Protein AF-A0A7L8AAP8-F1 (afdb_monomer_lite)

Foldseek 3Di:
DDDDDDDPDDDPPPPPDPPPDPPPPPPDPDDDDDDPPPVVVVVVVVCVVDDDDPDDDPVVVVVVVVVVVVVPD

Secondary structure (DSSP, 8-state):
--------------------PPP-----PPPP-PPTTHHHHHHHHHHHH----SS-HHHHHHHHHHHHHHT--

Sequence (73 aa):
RKSTGGKAPRKQLATKAARKSAPATGGVKKPHRYRPGTVALREIRRYQKSTELLIRKLPFQRLVREIAQDFKT

Structure (mmCIF, N/CA/C/O backbone):
data_AF-A0A7L8AAP8-F1
#
_entry.id   AF-A0A7L8AAP8-F1
#
loop_
_atom_site.group_PDB
_atom_site.id
_atom_site.type_symbol
_atom_site.label_atom_id
_atom_site.label_alt_id
_atom_site.label_comp_id
_atom_site.label_asym_id
_atom_site.label_entity_id
_atom_site.label_seq_id
_atom_site.pdbx_PDB_ins_code
_atom_site.Cartn_x
_atom_site.Cartn_y
_atom_site.Cartn_z
_atom_site.occupancy
_atom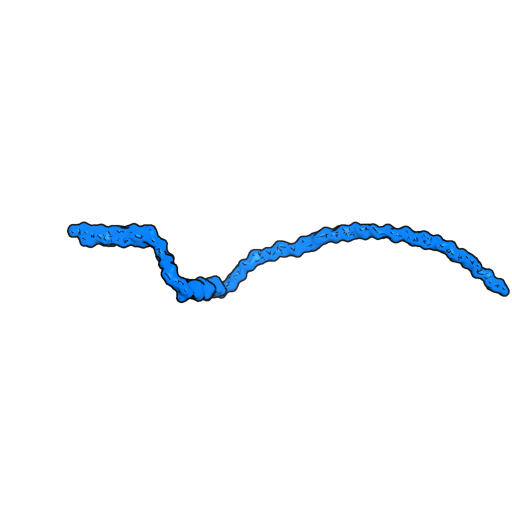_site.B_iso_or_equiv
_atom_site.auth_seq_id
_atom_site.auth_comp_id
_atom_site.auth_asym_id
_atom_site.auth_atom_id
_atom_site.pdbx_PDB_model_num
ATOM 1 N N . ARG A 1 1 ? 50.922 32.236 -84.526 1.00 52.53 1 ARG A N 1
ATOM 2 C CA . ARG A 1 1 ? 50.095 33.128 -83.674 1.00 52.53 1 ARG A CA 1
ATOM 3 C C . ARG A 1 1 ? 48.738 32.449 -83.460 1.00 52.53 1 ARG A C 1
ATOM 5 O O . ARG A 1 1 ? 47.950 32.425 -84.390 1.00 52.53 1 ARG A O 1
ATOM 12 N N . LYS A 1 2 ? 48.512 31.783 -82.317 1.00 51.19 2 LYS A N 1
ATOM 13 C CA . LYS A 1 2 ? 47.241 31.092 -82.012 1.00 51.19 2 LYS A CA 1
ATOM 14 C C . LYS A 1 2 ? 46.273 32.091 -81.365 1.00 51.19 2 LYS A C 1
ATOM 16 O O . LYS A 1 2 ? 46.641 32.730 -80.387 1.00 51.19 2 LYS A O 1
ATOM 21 N N . SER A 1 3 ? 45.081 32.250 -81.937 1.00 57.28 3 SER A N 1
ATOM 22 C CA . SER A 1 3 ? 43.998 33.099 -81.429 1.00 57.28 3 SER A CA 1
ATOM 23 C C . SER A 1 3 ? 43.183 32.352 -80.371 1.00 57.28 3 SER A C 1
ATOM 25 O O . SER A 1 3 ? 42.634 31.286 -80.649 1.00 57.28 3 SER A O 1
ATOM 27 N N . THR A 1 4 ? 43.079 32.902 -79.166 1.00 62.81 4 THR A N 1
ATOM 28 C CA . THR A 1 4 ? 42.195 32.401 -78.110 1.00 62.81 4 THR A CA 1
ATOM 29 C C . THR A 1 4 ? 40.768 32.897 -78.363 1.00 62.81 4 THR A C 1
ATOM 31 O O . THR A 1 4 ? 40.441 34.054 -78.117 1.00 62.81 4 THR A O 1
ATOM 34 N N . GLY A 1 5 ? 39.912 32.018 -78.892 1.00 58.84 5 GLY A N 1
ATOM 35 C CA . GLY A 1 5 ? 38.475 32.268 -79.020 1.00 58.84 5 GLY A CA 1
ATOM 36 C C . GLY A 1 5 ? 37.824 32.392 -77.640 1.00 58.84 5 GLY A C 1
ATOM 37 O O . GLY A 1 5 ? 37.943 31.492 -76.808 1.00 58.84 5 GLY A O 1
ATOM 38 N N . GLY A 1 6 ? 37.181 33.534 -77.391 1.00 64.06 6 GLY A N 1
ATOM 39 C CA . GLY A 1 6 ? 36.581 33.896 -76.110 1.00 64.06 6 GLY A CA 1
ATOM 40 C C . GLY A 1 6 ? 35.466 32.943 -75.676 1.00 64.06 6 GLY A C 1
ATOM 41 O O . GLY A 1 6 ? 34.542 32.645 -76.429 1.00 64.06 6 GLY A O 1
ATOM 42 N N . LYS A 1 7 ? 35.538 32.484 -74.425 1.00 64.44 7 LYS A N 1
ATOM 43 C CA . LYS A 1 7 ? 34.494 31.684 -73.781 1.00 64.44 7 LYS A CA 1
ATOM 44 C C . LYS A 1 7 ? 33.536 32.638 -73.068 1.00 64.44 7 LYS A C 1
ATOM 46 O O . LYS A 1 7 ? 33.898 33.224 -72.052 1.00 64.44 7 LYS A O 1
ATOM 51 N N . ALA A 1 8 ? 32.338 32.823 -73.619 1.00 69.62 8 ALA A N 1
ATOM 52 C CA . ALA A 1 8 ? 31.307 33.663 -73.011 1.00 69.62 8 ALA A CA 1
ATOM 53 C C . ALA A 1 8 ? 30.917 33.141 -71.607 1.00 69.62 8 ALA A C 1
ATOM 55 O O . ALA A 1 8 ? 30.898 31.922 -71.390 1.00 69.62 8 ALA A O 1
ATOM 56 N N . PRO A 1 9 ? 30.594 34.025 -70.644 1.00 67.25 9 PRO A N 1
ATOM 57 C CA . PRO A 1 9 ? 30.260 33.615 -69.287 1.00 67.25 9 PRO A CA 1
ATOM 58 C C . PRO A 1 9 ? 28.907 32.896 -69.277 1.00 67.25 9 PRO A C 1
ATOM 60 O O . PRO A 1 9 ? 27.854 33.471 -69.551 1.00 67.25 9 PRO A O 1
ATOM 63 N N . ARG A 1 10 ? 28.928 31.602 -68.954 1.00 68.56 10 ARG A N 1
ATOM 64 C CA . ARG A 1 10 ? 27.721 30.786 -68.801 1.00 68.56 10 ARG A CA 1
ATOM 65 C C . ARG A 1 10 ? 27.016 31.187 -67.501 1.00 68.56 10 ARG A C 1
ATOM 67 O O . ARG A 1 10 ? 27.492 30.843 -66.423 1.00 68.56 10 ARG A O 1
ATOM 74 N N . LYS A 1 11 ? 25.874 31.881 -67.598 1.00 64.94 11 LYS A N 1
ATOM 75 C CA . LYS A 1 11 ? 24.936 32.079 -66.476 1.00 64.94 11 LYS A CA 1
ATOM 76 C C . LYS A 1 11 ? 24.581 30.712 -65.877 1.00 64.94 11 LYS A C 1
ATOM 78 O O . LYS A 1 11 ? 23.888 29.921 -66.512 1.00 64.94 11 LYS A O 1
ATOM 83 N N . GLN A 1 12 ? 25.040 30.432 -64.660 1.00 64.81 12 GLN A N 1
ATOM 84 C CA . GLN A 1 12 ? 24.516 29.330 -63.855 1.00 64.81 12 GLN A CA 1
ATOM 85 C C . GLN A 1 12 ? 23.350 29.861 -63.022 1.00 64.81 12 GLN A C 1
ATOM 87 O O . GLN A 1 12 ? 23.536 30.399 -61.935 1.00 64.81 12 GLN A O 1
ATOM 92 N N . LEU A 1 13 ? 22.131 29.727 -63.544 1.00 62.66 13 LEU A N 1
ATOM 93 C CA . LEU A 1 13 ? 20.930 29.808 -62.718 1.00 62.66 13 LEU A CA 1
ATOM 94 C C . LEU A 1 13 ? 20.802 28.474 -61.981 1.00 62.66 13 LEU A C 1
ATOM 96 O O . LEU A 1 13 ? 20.230 27.516 -62.494 1.00 62.66 13 LEU A O 1
ATOM 100 N N . ALA A 1 14 ? 21.394 28.387 -60.792 1.00 68.25 14 ALA A N 1
ATOM 101 C CA . ALA A 1 14 ? 21.153 27.268 -59.897 1.00 68.25 14 ALA A CA 1
ATOM 102 C C . ALA A 1 14 ? 19.740 27.411 -59.314 1.00 68.25 14 ALA A C 1
ATOM 104 O O . ALA A 1 14 ? 19.510 28.163 -58.367 1.00 68.25 14 ALA A O 1
ATOM 105 N N . THR A 1 15 ? 18.772 26.689 -59.875 1.00 62.69 15 THR A N 1
ATOM 106 C CA . THR A 1 15 ? 17.470 26.488 -59.235 1.00 62.69 15 THR A CA 1
ATOM 107 C C . THR A 1 15 ? 17.675 25.638 -57.985 1.00 62.69 15 THR A C 1
ATOM 109 O O . THR A 1 15 ? 17.757 24.411 -58.048 1.00 62.69 15 THR A O 1
ATOM 112 N N . LYS A 1 16 ? 17.778 26.294 -56.827 1.00 64.31 16 LY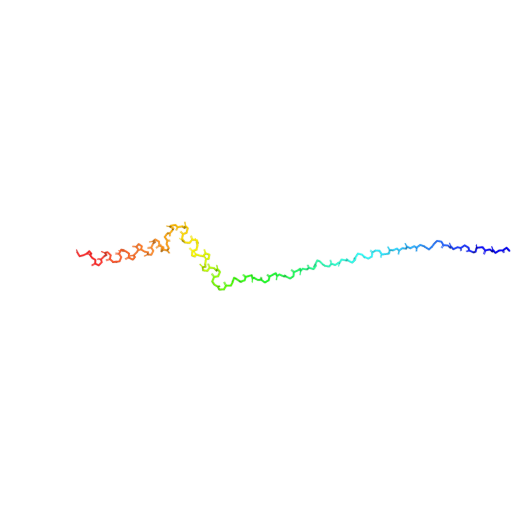S A N 1
ATOM 113 C CA . LYS A 1 16 ? 17.744 25.643 -55.517 1.00 64.31 16 LYS A CA 1
ATOM 114 C C . LYS A 1 16 ? 16.314 25.161 -55.267 1.00 64.31 16 LYS A C 1
ATOM 116 O O . LYS A 1 16 ? 15.505 25.865 -54.673 1.00 64.31 16 LYS A O 1
ATOM 121 N N . ALA A 1 17 ? 15.985 23.966 -55.752 1.00 66.19 17 ALA A N 1
ATOM 122 C CA . ALA A 1 17 ? 14.767 23.284 -55.340 1.00 66.19 17 ALA A CA 1
ATOM 123 C C . ALA A 1 17 ? 14.886 22.985 -53.840 1.00 66.19 17 ALA A C 1
ATOM 125 O O . ALA A 1 17 ? 15.699 22.159 -53.420 1.00 66.19 17 ALA A O 1
ATOM 126 N N . ALA A 1 18 ? 14.101 23.681 -53.019 1.00 65.81 18 ALA A N 1
ATOM 127 C CA . ALA A 1 18 ? 13.933 23.327 -51.622 1.00 65.81 18 ALA A CA 1
ATOM 128 C C . ALA A 1 18 ? 13.215 21.973 -51.567 1.00 65.81 18 ALA A C 1
ATOM 130 O O . ALA A 1 18 ? 11.989 21.899 -51.632 1.00 65.81 18 ALA A O 1
ATOM 131 N N . ARG A 1 19 ? 13.980 20.881 -51.472 1.00 65.75 19 ARG A N 1
ATOM 132 C CA . ARG A 1 19 ? 13.427 19.589 -51.071 1.00 65.75 19 ARG A CA 1
ATOM 133 C C . ARG A 1 19 ? 12.968 19.741 -49.623 1.00 65.75 19 ARG A C 1
ATOM 135 O O . ARG A 1 19 ? 13.773 19.629 -48.704 1.00 65.75 19 ARG A O 1
ATOM 142 N N . LYS A 1 20 ? 11.683 20.030 -49.416 1.00 64.38 20 LYS A N 1
ATOM 143 C CA . LYS A 1 20 ? 11.034 19.802 -48.124 1.00 64.38 20 LYS A CA 1
ATOM 144 C C . LYS A 1 20 ? 11.020 18.290 -47.906 1.00 64.38 20 LYS A C 1
ATOM 146 O O . LYS A 1 20 ? 10.122 17.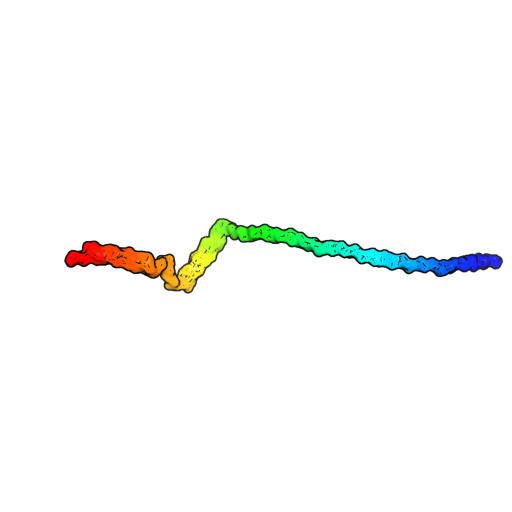607 -48.383 1.00 64.38 20 LYS A O 1
ATOM 151 N N . SER A 1 21 ? 12.030 17.750 -47.227 1.00 65.19 21 SER A N 1
ATOM 152 C CA . SER A 1 21 ? 11.858 16.462 -46.563 1.00 65.19 21 SER A CA 1
ATOM 153 C C . SER A 1 21 ? 10.801 16.673 -45.485 1.00 65.19 21 SER A C 1
ATOM 155 O O . SER A 1 21 ? 10.984 17.525 -44.612 1.00 65.19 21 SER A O 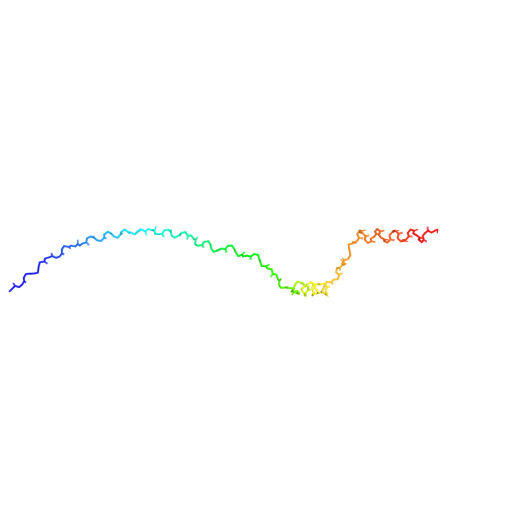1
ATOM 157 N N . ALA A 1 22 ? 9.691 15.938 -45.554 1.00 72.44 22 ALA A N 1
ATOM 158 C CA . ALA A 1 22 ? 8.804 15.817 -44.405 1.00 72.44 22 ALA A CA 1
ATOM 159 C C . ALA A 1 22 ? 9.658 15.431 -43.182 1.00 72.44 22 ALA A C 1
ATOM 161 O O . ALA A 1 22 ? 10.614 14.662 -43.353 1.00 72.44 22 ALA A O 1
ATOM 162 N N . PRO A 1 23 ? 9.385 15.954 -41.971 1.00 69.25 23 PRO A N 1
ATOM 163 C CA . PRO A 1 23 ? 10.045 15.424 -40.790 1.00 69.25 23 PRO A CA 1
ATOM 164 C C . PRO A 1 23 ? 9.774 13.921 -40.786 1.00 69.25 23 PRO A C 1
ATOM 166 O O . PRO A 1 23 ? 8.617 13.505 -40.870 1.00 69.25 23 PRO A O 1
ATOM 169 N N . ALA A 1 24 ? 10.835 13.111 -40.770 1.00 65.94 24 ALA A N 1
ATOM 170 C CA . ALA A 1 24 ? 10.697 11.689 -40.527 1.00 65.94 24 ALA A CA 1
ATOM 171 C C . ALA A 1 24 ? 10.042 11.583 -39.152 1.00 65.94 24 ALA A C 1
ATOM 173 O O . ALA A 1 24 ? 10.683 11.819 -38.128 1.00 65.94 24 ALA A O 1
ATOM 174 N N . THR A 1 25 ? 8.733 11.351 -39.134 1.00 66.88 25 THR A N 1
ATOM 175 C CA . THR A 1 25 ? 7.976 11.094 -37.922 1.00 66.88 25 THR A CA 1
ATOM 176 C C . THR A 1 25 ? 8.509 9.766 -37.416 1.00 66.88 25 THR A C 1
ATOM 178 O O . THR A 1 25 ? 8.090 8.697 -37.850 1.00 66.88 25 THR A O 1
ATOM 181 N N . GLY A 1 26 ? 9.556 9.836 -36.586 1.00 69.75 26 GLY A N 1
ATOM 182 C CA . GLY A 1 26 ? 10.133 8.677 -35.929 1.00 69.75 26 GLY A CA 1
ATOM 183 C C . GLY A 1 26 ? 8.982 7.945 -35.261 1.00 69.75 26 GLY A C 1
ATOM 184 O O . GLY A 1 26 ? 8.316 8.522 -34.402 1.00 69.75 26 GLY A O 1
ATOM 185 N N . GLY A 1 27 ? 8.685 6.743 -35.759 1.00 78.12 27 GLY A N 1
ATOM 186 C CA . GLY A 1 27 ? 7.462 6.023 -35.432 1.00 78.12 27 GLY A CA 1
ATOM 187 C C . GLY A 1 27 ? 7.216 6.004 -33.928 1.00 78.12 27 GLY A C 1
ATOM 188 O O . GLY A 1 27 ? 8.149 5.828 -33.141 1.00 78.12 27 GLY A O 1
ATOM 189 N N . VAL A 1 28 ? 5.958 6.219 -33.538 1.00 78.12 28 VAL A N 1
ATOM 190 C CA . VAL A 1 28 ? 5.517 6.234 -32.139 1.00 78.12 28 VAL A CA 1
ATOM 191 C C . VAL A 1 28 ? 6.122 5.029 -31.414 1.00 78.12 28 VAL A C 1
ATOM 193 O O . VAL A 1 28 ? 5.867 3.880 -31.787 1.00 78.12 28 VAL A O 1
ATOM 196 N N . LYS A 1 29 ? 6.971 5.278 -30.404 1.00 81.38 29 LYS A N 1
ATOM 197 C CA . LYS A 1 29 ? 7.578 4.195 -29.622 1.00 81.38 29 LYS A CA 1
ATOM 198 C C . LYS A 1 29 ? 6.461 3.353 -29.019 1.00 81.38 29 LYS A C 1
ATOM 200 O O . LYS A 1 29 ? 5.567 3.878 -28.358 1.00 81.38 29 LYS A O 1
ATOM 205 N N . LYS A 1 30 ? 6.534 2.039 -29.240 1.00 85.19 30 LYS A N 1
ATOM 206 C CA . LYS A 1 30 ? 5.599 1.081 -28.645 1.00 85.19 30 LYS A CA 1
ATOM 207 C C . LYS A 1 30 ? 5.560 1.275 -27.120 1.00 85.19 30 LYS A C 1
ATOM 209 O O . LYS A 1 30 ? 6.621 1.521 -26.534 1.00 85.19 30 LYS A O 1
ATOM 214 N N . PRO A 1 31 ? 4.388 1.133 -26.471 1.00 91.81 31 PRO A N 1
ATOM 215 C CA . PRO A 1 31 ? 4.297 1.179 -25.018 1.00 91.81 31 PRO A CA 1
ATOM 216 C C . PRO A 1 31 ? 5.283 0.197 -24.379 1.00 91.81 31 PRO A C 1
ATOM 218 O O . PRO A 1 31 ? 5.324 -0.984 -24.730 1.00 91.81 31 PRO A O 1
ATOM 221 N N . HIS A 1 32 ? 6.103 0.693 -23.455 1.00 91.88 32 HIS A N 1
ATOM 222 C CA . HIS A 1 32 ? 7.074 -0.138 -22.759 1.00 91.88 32 HIS A CA 1
ATOM 223 C C . HIS A 1 32 ? 6.369 -1.017 -21.720 1.00 91.88 32 HIS A C 1
ATOM 225 O O . HIS A 1 32 ? 5.703 -0.509 -20.816 1.00 91.88 32 HIS A O 1
ATOM 231 N N . ARG A 1 33 ? 6.566 -2.336 -21.808 1.00 96.06 33 ARG A N 1
ATOM 232 C CA . ARG A 1 33 ? 6.102 -3.301 -20.807 1.00 96.06 33 ARG A CA 1
ATOM 233 C C . ARG A 1 33 ? 7.289 -3.810 -19.993 1.00 96.06 33 ARG A C 1
ATOM 235 O O . ARG A 1 33 ? 8.254 -4.320 -20.554 1.00 96.06 33 ARG A O 1
ATOM 242 N N . TYR A 1 34 ? 7.208 -3.686 -18.669 1.00 96.62 34 TYR A N 1
ATOM 243 C CA . TYR A 1 34 ? 8.223 -4.228 -17.764 1.00 96.62 34 TYR A CA 1
ATOM 244 C C . TYR A 1 34 ? 8.266 -5.759 -17.814 1.00 96.62 34 TYR A C 1
ATOM 246 O O . TYR A 1 34 ? 7.245 -6.415 -18.038 1.00 96.62 34 TYR A O 1
ATOM 254 N N . ARG A 1 35 ? 9.449 -6.326 -17.556 1.00 97.31 35 ARG A N 1
ATOM 255 C CA . ARG A 1 35 ? 9.619 -7.776 -17.424 1.00 97.31 35 ARG A CA 1
ATOM 256 C C . ARG A 1 35 ? 8.869 -8.283 -16.181 1.00 97.31 35 ARG A C 1
ATOM 258 O O . ARG A 1 35 ? 8.738 -7.534 -15.203 1.00 97.31 35 ARG A O 1
ATOM 265 N N . PRO A 1 36 ? 8.398 -9.543 -16.186 1.00 98.19 36 PRO A N 1
ATOM 266 C CA . PRO A 1 36 ? 7.880 -10.181 -14.981 1.00 98.19 36 PRO A CA 1
ATOM 267 C C . PRO A 1 36 ? 8.868 -10.027 -13.815 1.00 98.19 36 PRO A C 1
ATOM 269 O O . PRO A 1 36 ? 10.081 -10.076 -14.008 1.00 98.19 36 PRO A O 1
ATOM 272 N N . GLY A 1 37 ? 8.354 -9.764 -12.614 1.00 97.81 37 GLY A N 1
ATOM 273 C CA . GLY A 1 37 ? 9.164 -9.544 -11.410 1.00 97.81 37 GLY A CA 1
ATOM 274 C C . GLY A 1 37 ? 9.689 -8.115 -11.219 1.00 97.81 37 GLY A C 1
ATOM 275 O O . GLY A 1 37 ? 9.872 -7.694 -10.080 1.00 97.81 37 GLY A O 1
ATOM 276 N N . THR A 1 38 ? 9.854 -7.308 -12.276 1.00 98.38 38 THR A N 1
ATOM 277 C CA . THR A 1 38 ? 10.370 -5.930 -12.129 1.00 98.38 38 THR A CA 1
ATOM 278 C C . THR A 1 38 ? 9.443 -5.045 -11.294 1.00 98.38 38 THR A C 1
ATOM 280 O O . THR A 1 38 ? 9.904 -4.296 -10.434 1.00 98.38 38 THR A O 1
ATOM 283 N N . VAL A 1 39 ? 8.133 -5.122 -11.539 1.00 98.12 39 VAL A N 1
ATOM 284 C CA . VAL A 1 39 ? 7.143 -4.328 -10.795 1.00 98.12 39 VAL A CA 1
ATOM 285 C C . VAL A 1 39 ? 6.992 -4.851 -9.365 1.00 98.12 39 VAL A C 1
ATOM 287 O O . VAL A 1 39 ? 7.022 -4.051 -8.437 1.00 98.12 39 VAL A O 1
ATOM 290 N N . ALA A 1 40 ? 6.973 -6.174 -9.185 1.00 98.44 40 ALA A N 1
ATOM 291 C CA . ALA A 1 40 ? 6.876 -6.806 -7.870 1.00 98.44 40 ALA A CA 1
ATOM 292 C C . ALA A 1 40 ? 8.042 -6.410 -6.945 1.00 98.44 40 ALA A C 1
ATOM 294 O O . ALA A 1 40 ? 7.820 -5.985 -5.817 1.00 98.44 40 ALA A O 1
ATOM 295 N N . LEU A 1 41 ? 9.291 -6.454 -7.429 1.00 98.69 41 LEU A N 1
ATOM 296 C CA . LEU A 1 41 ? 10.455 -6.040 -6.632 1.00 98.69 41 LEU A CA 1
ATOM 297 C C . LEU A 1 41 ? 10.409 -4.551 -6.261 1.00 98.69 41 LEU A C 1
ATOM 299 O O . LEU A 1 41 ? 10.853 -4.164 -5.180 1.00 98.69 41 LEU A O 1
ATOM 303 N N . ARG A 1 42 ? 9.866 -3.702 -7.143 1.00 98.38 42 ARG A N 1
ATOM 304 C CA . ARG A 1 42 ? 9.668 -2.276 -6.858 1.00 98.38 42 ARG A CA 1
ATOM 305 C C . ARG A 1 42 ? 8.600 -2.062 -5.784 1.00 98.38 42 ARG A C 1
ATOM 307 O O . ARG A 1 42 ? 8.800 -1.227 -4.907 1.00 98.38 42 ARG A O 1
ATOM 314 N N . GLU A 1 43 ? 7.502 -2.809 -5.839 1.00 98.12 43 GLU A N 1
ATOM 315 C CA . GLU A 1 43 ? 6.427 -2.764 -4.842 1.00 98.12 43 GLU A CA 1
ATOM 316 C C . GLU A 1 43 ? 6.898 -3.264 -3.473 1.00 98.12 43 GLU A C 1
ATOM 318 O O . GLU A 1 43 ? 6.691 -2.565 -2.486 1.00 98.12 43 GLU A O 1
ATOM 323 N N . ILE A 1 44 ? 7.634 -4.383 -3.410 1.00 98.44 44 ILE A N 1
ATOM 324 C CA . ILE A 1 44 ? 8.235 -4.897 -2.164 1.00 98.44 44 ILE A CA 1
ATOM 325 C C . ILE A 1 44 ? 9.113 -3.824 -1.512 1.00 98.44 44 ILE A C 1
ATOM 327 O O . ILE A 1 44 ? 8.930 -3.498 -0.341 1.00 98.44 44 ILE A O 1
ATOM 331 N N . ARG A 1 45 ? 10.021 -3.210 -2.284 1.00 98.56 45 ARG A N 1
ATOM 332 C CA . ARG A 1 45 ? 10.891 -2.135 -1.779 1.00 98.56 45 ARG A CA 1
ATOM 333 C C . ARG A 1 45 ? 10.099 -0.914 -1.314 1.00 98.56 45 ARG A C 1
ATOM 335 O O . ARG A 1 45 ? 10.470 -0.299 -0.318 1.00 98.56 45 ARG A O 1
ATOM 342 N N . ARG A 1 46 ? 9.026 -0.545 -2.025 1.00 98.44 46 ARG A N 1
ATOM 343 C CA . ARG A 1 46 ? 8.152 0.571 -1.637 1.00 98.44 46 ARG A CA 1
ATOM 344 C C . ARG A 1 46 ? 7.486 0.287 -0.289 1.00 98.44 46 ARG A C 1
ATOM 346 O O . ARG A 1 46 ? 7.610 1.113 0.609 1.00 98.44 46 ARG A O 1
ATOM 353 N N . TYR A 1 47 ? 6.825 -0.860 -0.144 1.00 98.25 47 TYR A N 1
ATOM 354 C CA . TYR A 1 47 ? 6.059 -1.187 1.060 1.00 98.25 47 TYR A CA 1
ATOM 355 C C . TYR A 1 47 ? 6.931 -1.472 2.277 1.00 98.25 47 TYR A C 1
ATOM 357 O O . TYR A 1 47 ? 6.519 -1.157 3.382 1.00 98.25 47 TYR A O 1
ATOM 365 N N . GLN A 1 48 ? 8.150 -1.983 2.093 1.00 98.31 48 GLN A N 1
ATOM 366 C CA . GLN A 1 48 ? 9.114 -2.115 3.190 1.00 98.31 48 GLN A CA 1
ATOM 367 C C . GLN A 1 48 ? 9.658 -0.762 3.677 1.00 98.31 48 GLN A C 1
ATOM 369 O O . GLN A 1 48 ? 10.088 -0.656 4.820 1.00 98.31 48 GLN A O 1
ATOM 374 N N . LYS A 1 49 ? 9.658 0.274 2.824 1.00 98.50 49 LYS A N 1
ATOM 375 C CA . LYS A 1 49 ? 10.126 1.622 3.188 1.00 98.50 49 LYS A CA 1
ATOM 376 C C . LYS A 1 49 ? 9.054 2.448 3.908 1.00 98.50 49 LYS A C 1
ATOM 378 O O . LYS A 1 49 ? 9.390 3.324 4.699 1.00 98.50 49 LYS A O 1
ATOM 383 N N . SER A 1 50 ? 7.783 2.222 3.593 1.00 97.94 50 SER A N 1
ATOM 384 C CA . SER A 1 50 ? 6.644 2.937 4.177 1.00 97.94 50 SER A CA 1
ATOM 385 C C . SER A 1 50 ? 5.980 2.145 5.301 1.00 97.94 50 SER A C 1
ATOM 387 O O . SER A 1 50 ? 6.115 0.933 5.376 1.00 97.94 50 SER A O 1
ATOM 389 N N . THR A 1 51 ? 5.158 2.813 6.104 1.00 97.81 51 THR A N 1
ATOM 390 C CA . THR A 1 51 ? 4.312 2.180 7.131 1.00 97.81 51 THR A CA 1
ATOM 391 C C . THR A 1 51 ? 2.820 2.437 6.889 1.00 97.81 51 THR A C 1
ATOM 393 O O . THR A 1 51 ? 2.010 2.411 7.815 1.00 97.81 51 THR A O 1
ATOM 396 N N . GLU A 1 52 ? 2.435 2.717 5.637 1.00 97.50 52 GLU A N 1
ATOM 397 C CA . GLU A 1 52 ? 1.031 2.921 5.277 1.00 97.50 52 GLU A CA 1
ATOM 398 C C . GLU A 1 52 ? 0.216 1.629 5.441 1.00 97.50 52 GLU A C 1
ATOM 400 O O . GLU A 1 52 ? 0.697 0.526 5.180 1.00 97.50 52 GLU A O 1
ATOM 405 N N . LEU A 1 53 ? -1.040 1.761 5.877 1.00 98.00 53 LEU A N 1
ATOM 406 C CA . LEU A 1 53 ? -1.936 0.613 5.994 1.00 98.00 53 LEU A CA 1
ATOM 407 C C . LEU A 1 53 ? -2.256 0.067 4.601 1.00 98.00 53 LEU A C 1
ATOM 40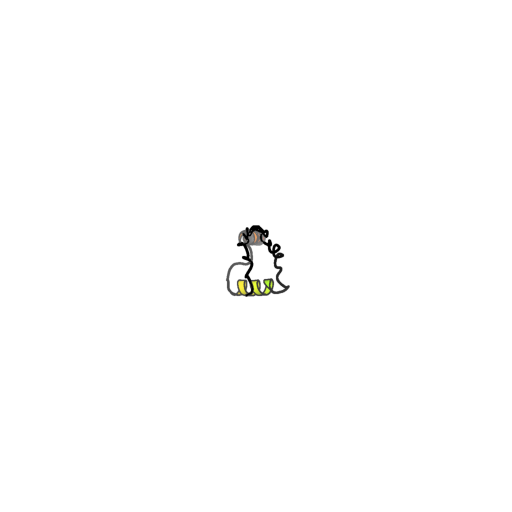9 O O . LEU A 1 53 ? -2.756 0.794 3.743 1.00 98.00 53 LEU A O 1
ATOM 413 N N . LEU A 1 54 ? -2.034 -1.232 4.405 1.00 97.50 54 LEU A N 1
ATOM 414 C CA . LEU A 1 54 ? -2.315 -1.905 3.132 1.00 97.50 54 LEU A CA 1
ATOM 415 C C . LEU A 1 54 ? -3.807 -2.237 2.952 1.00 97.50 54 LEU A C 1
ATOM 417 O O . LEU A 1 54 ? -4.272 -2.436 1.831 1.00 97.50 54 LEU A O 1
ATOM 421 N N . ILE A 1 55 ? -4.571 -2.265 4.049 1.00 97.81 55 ILE A N 1
ATOM 422 C CA . ILE A 1 55 ? -6.016 -2.513 4.052 1.00 97.81 55 ILE A CA 1
ATOM 423 C C . ILE A 1 55 ? -6.756 -1.179 4.208 1.00 97.81 55 ILE A C 1
ATOM 425 O O . ILE A 1 55 ? -6.434 -0.357 5.069 1.00 97.81 55 ILE A O 1
ATOM 429 N N . ARG A 1 56 ? -7.786 -0.957 3.381 1.00 98.31 56 ARG A N 1
ATOM 430 C CA . ARG A 1 56 ? -8.606 0.263 3.433 1.00 98.31 56 ARG A CA 1
ATOM 431 C C . ARG A 1 56 ? -9.364 0.365 4.761 1.00 98.31 56 ARG A C 1
ATOM 433 O O . ARG A 1 56 ? -10.027 -0.580 5.178 1.00 98.31 56 ARG A O 1
ATOM 440 N N . LYS A 1 57 ? -9.357 1.560 5.362 1.00 98.00 57 LYS A N 1
ATOM 441 C CA . LYS A 1 57 ? -9.946 1.815 6.689 1.00 98.00 57 LYS A CA 1
ATOM 442 C C . LYS A 1 57 ? -11.457 1.553 6.758 1.00 98.00 57 LYS A C 1
ATOM 444 O O . LYS A 1 57 ? -11.892 0.860 7.664 1.00 98.00 57 LYS A O 1
ATOM 449 N N . LEU A 1 58 ? -12.259 2.071 5.818 1.00 98.25 58 LEU A N 1
ATOM 450 C CA . LEU A 1 58 ? -13.728 1.976 5.902 1.00 98.25 58 LEU A CA 1
ATOM 451 C C . LEU A 1 58 ? -14.260 0.531 5.787 1.00 98.25 58 LEU A C 1
ATOM 453 O O . LEU A 1 58 ? -15.054 0.145 6.643 1.00 98.25 58 LEU A O 1
ATOM 457 N N . PRO A 1 59 ? -13.839 -0.292 4.803 1.00 98.50 59 PRO A N 1
ATOM 458 C CA . PRO A 1 59 ? -14.236 -1.700 4.763 1.00 98.50 59 PRO A CA 1
ATOM 459 C C . PRO A 1 59 ? -13.779 -2.479 6.002 1.00 98.50 59 PRO A C 1
ATOM 461 O O . PRO A 1 59 ? -14.575 -3.209 6.582 1.00 98.50 59 PRO A O 1
ATOM 464 N N . PHE A 1 60 ? -12.538 -2.267 6.462 1.00 98.56 60 PHE A N 1
ATOM 465 C CA . PHE A 1 60 ? -12.019 -2.932 7.661 1.00 98.56 60 PHE A CA 1
ATOM 466 C C . PHE A 1 60 ? -12.789 -2.530 8.927 1.00 98.56 60 PHE A C 1
ATOM 468 O O . PHE A 1 60 ? -13.133 -3.376 9.742 1.00 98.56 60 PHE A O 1
ATOM 475 N N . GLN A 1 61 ? -13.151 -1.252 9.062 1.00 98.38 61 GLN A N 1
ATOM 476 C CA . GLN A 1 61 ? -13.991 -0.767 10.157 1.00 98.38 61 GLN A CA 1
ATOM 477 C C . GLN A 1 61 ? -15.380 -1.420 10.159 1.00 98.38 61 GLN A C 1
ATOM 479 O O . GLN A 1 61 ? -15.911 -1.694 11.232 1.00 98.38 61 GLN A O 1
ATOM 484 N N . ARG A 1 62 ? -15.994 -1.633 8.985 1.00 98.44 62 ARG A N 1
ATOM 485 C CA . ARG A 1 62 ? -17.290 -2.328 8.887 1.00 98.44 62 ARG A CA 1
ATOM 486 C C . ARG A 1 62 ? -17.170 -3.774 9.360 1.00 98.44 62 ARG A C 1
ATOM 488 O O . ARG A 1 62 ? -17.964 -4.174 10.198 1.00 98.44 62 ARG A O 1
ATOM 495 N N . LEU A 1 63 ? -16.128 -4.483 8.921 1.00 98.31 63 LEU A N 1
ATOM 496 C CA . LEU A 1 63 ? -15.843 -5.851 9.363 1.00 98.31 63 LEU A CA 1
ATOM 497 C C . LEU A 1 63 ? -15.658 -5.942 10.886 1.00 98.31 63 LEU A C 1
ATOM 499 O O . LEU A 1 63 ? -16.224 -6.815 11.528 1.00 98.31 63 LEU A O 1
ATOM 503 N N . VAL A 1 64 ? -14.910 -5.010 11.485 1.00 98.12 64 VAL A N 1
ATOM 504 C CA . VAL A 1 64 ? -14.730 -4.976 12.948 1.00 98.12 64 VAL A CA 1
ATOM 505 C C . VAL A 1 64 ? -16.067 -4.793 13.674 1.00 98.12 64 VAL A C 1
ATOM 507 O O . VAL A 1 64 ? -16.278 -5.403 14.717 1.00 98.12 64 VAL A O 1
ATOM 510 N N . ARG A 1 65 ? -16.976 -3.967 13.140 1.00 97.62 65 ARG A N 1
ATOM 511 C CA . ARG A 1 65 ? -18.309 -3.755 13.729 1.00 97.62 65 ARG A CA 1
ATOM 512 C C . ARG A 1 65 ? -19.201 -4.983 13.608 1.00 97.62 65 ARG A C 1
ATOM 514 O O . ARG A 1 65 ? -19.895 -5.276 14.569 1.00 97.62 65 ARG A O 1
ATOM 521 N N . GLU A 1 66 ? -19.162 -5.658 12.463 1.00 97.12 66 GLU A N 1
ATOM 522 C CA . GLU A 1 66 ? -19.883 -6.911 12.219 1.00 97.12 66 GLU A CA 1
ATOM 523 C C . GLU A 1 66 ? -19.484 -7.964 13.259 1.00 97.12 66 GLU A C 1
ATOM 525 O O . GLU A 1 66 ? -20.321 -8.394 14.040 1.00 97.12 66 GLU A O 1
ATOM 530 N N . ILE A 1 67 ? -18.183 -8.240 13.393 1.00 97.81 67 ILE A N 1
ATOM 531 C CA . ILE A 1 67 ? -17.670 -9.208 14.374 1.00 97.81 67 ILE A CA 1
ATOM 532 C C . ILE A 1 67 ? -18.012 -8.784 15.809 1.00 97.81 67 ILE A C 1
ATOM 534 O O . ILE A 1 67 ? -18.440 -9.596 16.620 1.00 97.81 67 ILE A O 1
ATOM 538 N N . ALA A 1 68 ? -17.823 -7.507 16.157 1.00 97.38 68 ALA A N 1
ATOM 539 C CA . ALA A 1 68 ? -18.090 -7.026 17.513 1.00 97.38 68 ALA A CA 1
ATOM 540 C C . ALA A 1 68 ? -19.579 -7.086 17.897 1.00 97.38 68 ALA A C 1
ATOM 542 O O . ALA A 1 68 ? -19.889 -7.145 19.087 1.00 97.38 68 ALA A O 1
ATOM 543 N N . GLN A 1 69 ? -20.489 -7.044 16.921 1.00 96.31 69 GLN A N 1
ATOM 544 C CA . GLN A 1 69 ? -21.921 -7.200 17.157 1.00 96.31 69 GLN A CA 1
ATOM 545 C C . GLN A 1 69 ? -22.251 -8.622 17.625 1.00 96.31 69 GLN A C 1
ATOM 547 O O . GLN A 1 69 ? -23.052 -8.766 18.543 1.00 96.31 69 GLN A O 1
ATOM 552 N N . ASP A 1 70 ? -21.571 -9.638 17.090 1.00 94.81 70 ASP A N 1
ATOM 553 C CA . ASP A 1 70 ? -21.773 -11.042 17.473 1.00 94.81 70 ASP A CA 1
ATOM 554 C C . ASP A 1 70 ? -21.360 -11.336 18.928 1.00 94.81 70 ASP A C 1
ATOM 556 O O . ASP A 1 70 ? -21.870 -12.266 19.548 1.00 94.81 70 ASP A O 1
ATOM 560 N N . PHE A 1 71 ? -20.460 -10.526 19.500 1.00 93.75 71 PHE A N 1
ATOM 561 C CA . PHE A 1 71 ? -19.994 -10.657 20.890 1.00 93.75 71 PHE A CA 1
ATOM 562 C C . PHE A 1 71 ? -20.745 -9.771 21.893 1.00 93.75 71 PHE A C 1
ATOM 564 O O . PHE A 1 71 ? -20.527 -9.892 23.098 1.00 93.75 71 PHE A O 1
ATOM 571 N N . LYS A 1 72 ? -21.608 -8.865 21.423 1.00 79.12 72 LYS A N 1
ATOM 572 C CA . LYS A 1 72 ? -22.484 -8.052 22.273 1.00 79.12 72 LYS A CA 1
ATOM 573 C C . LYS A 1 72 ? -23.846 -8.740 22.423 1.00 79.12 72 LYS A C 1
ATOM 575 O O . LYS A 1 72 ? -24.833 -8.293 21.844 1.00 79.12 72 LYS A O 1
ATOM 580 N N . THR A 1 73 ? -23.888 -9.817 23.203 1.00 62.50 73 THR A N 1
ATOM 581 C CA . THR A 1 73 ? -25.110 -10.220 23.928 1.00 62.50 73 THR A CA 1
ATOM 582 C C . THR A 1 73 ? -25.300 -9.353 25.159 1.00 62.50 73 THR A C 1
ATOM 584 O O . THR A 1 73 ? -24.284 -9.123 25.855 1.00 62.50 73 THR A O 1
#

Radius of gyration: 39.78 Å; chains: 1; bounding box: 75×45×108 Å

InterPro domains:
  IPR000164 Histone H3/CENP-A [PR00622] (9-23)
  IPR000164 Histone H3/CENP-A [PR00622] (26-47)
  IPR000164 Histone H3/CENP-A [PR00622] (50-67)
  IPR000164 Histone H3/CENP-A [PS00322] (7-13)
  IPR000164 Histone H3/CENP-A [PS00959] (59-67)
  IPR000164 Histone H3/CENP-A [PTHR11426] (1-73)
  IPR000164 Histone H3/CENP-A [SM00428] (26-73)
  IPR007125 Core Histone H2A/H2B/H3 domain [PF00125] (36-72)
  IPR009072 Histone-fold [G3DSA:1.10.2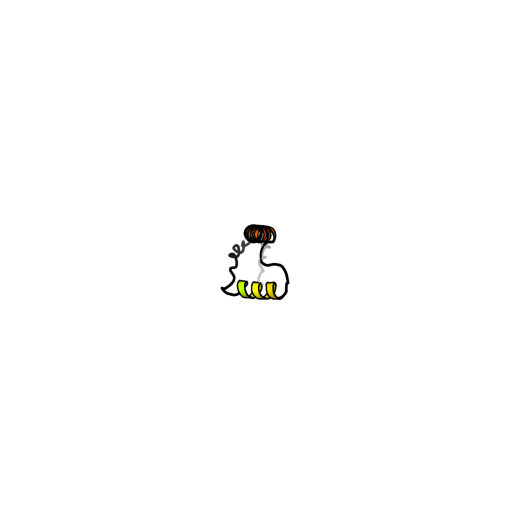0.10] (1-73)
  IPR009072 Histone-fold [SSF47113] (1-72)

pLDDT: mean 84.07, std 15.99, range [51.19, 98.69]

Organism: NCBI:txid2721823